Protein AF-A0A519QV94-F1 (afdb_monomer_lite)

Sequence (63 aa):
MIENGVLEFQGSGGNHTITFKNDGYTYTVTINELGTLDTPDATLEVSKQEKTLLTEDGKITRN

Secondary structure (DSSP, 8-state):
----PEEEE-STTS-EEEEEEETTEEEEEEE-TT--TTS-SEEEEEEETTEEEEEEEE-PPP-

pLDDT: mean 86.72, std 9.28, range [58.41, 97.06]

Structure (mmCIF, N/CA/C/O backbone):
data_AF-A0A519QV94-F1
#
_entry.id   AF-A0A519QV94-F1
#
loop_
_atom_site.group_PDB
_atom_site.id
_atom_site.type_symbol
_atom_site.label_atom_id
_atom_site.label_alt_id
_atom_site.label_comp_id
_atom_site.label_asym_id
_atom_site.label_entity_id
_atom_site.label_seq_id
_atom_site.pdbx_PDB_ins_code
_atom_site.Cartn_x
_atom_site.Cartn_y
_atom_site.Cartn_z
_atom_site.occupancy
_atom_site.B_iso_or_equiv
_atom_site.auth_seq_id
_atom_site.auth_comp_id
_atom_site.auth_asym_id
_atom_site.auth_atom_id
_atom_site.pdbx_PDB_model_num
ATOM 1 N N . MET A 1 1 ? -12.641 -14.510 4.112 1.00 58.41 1 MET A N 1
ATOM 2 C CA . MET A 1 1 ? -11.904 -14.234 2.864 1.00 58.41 1 MET A CA 1
ATOM 3 C C . MET A 1 1 ? -12.075 -12.767 2.538 1.00 58.41 1 MET A C 1
ATOM 5 O O . MET A 1 1 ? -13.095 -12.203 2.912 1.00 58.41 1 MET A O 1
ATOM 9 N N . ILE A 1 2 ? -11.068 -12.150 1.929 1.00 69.12 2 ILE A N 1
ATOM 10 C CA . ILE A 1 2 ? -11.178 -10.800 1.382 1.00 69.12 2 ILE A CA 1
ATOM 11 C C . ILE A 1 2 ? -11.364 -10.984 -0.125 1.00 69.12 2 ILE A C 1
ATOM 13 O O . ILE A 1 2 ? -10.530 -11.615 -0.767 1.00 69.12 2 ILE A O 1
ATOM 17 N N . GLU A 1 3 ? -12.480 -10.505 -0.665 1.00 74.56 3 GLU A N 1
ATOM 18 C CA . GLU A 1 3 ? -12.897 -10.746 -2.051 1.00 74.56 3 GLU A CA 1
ATOM 19 C C . GLU A 1 3 ? -13.313 -9.428 -2.719 1.00 74.56 3 GLU A C 1
ATOM 21 O O . GLU A 1 3 ? -13.545 -8.431 -2.035 1.00 74.56 3 GLU A O 1
ATOM 26 N N . ASN A 1 4 ? -13.422 -9.427 -4.052 1.00 80.25 4 ASN A N 1
ATOM 27 C CA . ASN A 1 4 ? -13.884 -8.284 -4.856 1.00 80.25 4 ASN A CA 1
ATOM 28 C C . ASN A 1 4 ? -13.032 -7.011 -4.709 1.00 80.25 4 ASN A C 1
ATOM 30 O O . ASN A 1 4 ? -13.561 -5.907 -4.580 1.00 80.25 4 ASN A O 1
ATOM 34 N N . GLY A 1 5 ? -11.706 -7.165 -4.724 1.00 81.94 5 GLY A N 1
ATOM 35 C CA . GLY A 1 5 ? -10.796 -6.022 -4.753 1.00 81.94 5 GLY A CA 1
ATOM 36 C C . GLY A 1 5 ? -11.003 -5.159 -6.000 1.00 81.94 5 GLY A C 1
ATOM 37 O O . GLY A 1 5 ? -11.211 -5.681 -7.096 1.00 81.94 5 GLY A O 1
ATOM 38 N N . VAL A 1 6 ? -10.930 -3.842 -5.830 1.00 89.19 6 VAL A N 1
ATOM 39 C CA . VAL A 1 6 ? -10.929 -2.871 -6.930 1.00 89.19 6 VAL A CA 1
ATOM 40 C C . VAL A 1 6 ? -9.482 -2.523 -7.258 1.00 89.19 6 VAL A C 1
ATOM 42 O O . VAL A 1 6 ? -8.732 -2.130 -6.368 1.00 89.19 6 VAL A O 1
ATOM 45 N N . LEU A 1 7 ? -9.097 -2.697 -8.522 1.00 88.12 7 LEU A N 1
ATOM 46 C CA . LEU A 1 7 ? -7.770 -2.364 -9.037 1.00 88.12 7 LEU A CA 1
ATOM 47 C C . LEU A 1 7 ? -7.792 -0.977 -9.683 1.00 88.12 7 LEU A C 1
ATOM 49 O O . LEU A 1 7 ? -8.574 -0.735 -10.603 1.00 88.12 7 LEU A O 1
ATOM 53 N N . GLU A 1 8 ? -6.893 -0.103 -9.244 1.00 88.38 8 GLU A N 1
ATOM 54 C CA . GLU A 1 8 ? -6.716 1.249 -9.770 1.00 88.38 8 GLU A CA 1
ATOM 55 C C . GLU A 1 8 ? -5.254 1.474 -10.170 1.00 88.38 8 GLU A C 1
ATOM 57 O O . GLU A 1 8 ? -4.333 1.268 -9.381 1.00 88.38 8 GLU A O 1
ATOM 62 N N . PHE A 1 9 ? -5.022 1.902 -11.411 1.00 82.69 9 PHE A N 1
ATOM 63 C CA . PHE A 1 9 ? -3.677 2.170 -11.923 1.00 82.69 9 PHE A CA 1
ATOM 64 C C . PHE A 1 9 ? -3.279 3.627 -11.677 1.00 82.69 9 PHE A C 1
ATOM 66 O O . PHE A 1 9 ? -4.018 4.546 -12.033 1.00 82.69 9 PHE A O 1
ATOM 73 N N . GLN A 1 10 ? -2.079 3.854 -11.138 1.00 79.00 10 GLN A N 1
ATOM 74 C CA . GLN A 1 10 ? -1.550 5.193 -10.849 1.00 79.00 10 GLN A CA 1
ATOM 75 C C . GLN A 1 10 ? -0.764 5.762 -12.044 1.00 79.00 10 GLN A C 1
ATOM 77 O O . GLN A 1 10 ? 0.388 6.177 -11.935 1.00 79.00 10 GLN A O 1
ATOM 82 N N . GLY A 1 11 ? -1.401 5.775 -13.218 1.00 72.00 11 GLY A N 1
ATOM 83 C CA . GLY A 1 11 ? -0.790 6.199 -14.482 1.00 72.00 11 GLY A CA 1
ATOM 84 C C . GLY A 1 11 ? -0.144 5.052 -15.268 1.00 72.00 11 GLY A C 1
ATOM 85 O O . GLY A 1 11 ? -0.373 3.877 -14.994 1.00 72.00 11 GLY A O 1
ATOM 86 N N . SER A 1 12 ? 0.651 5.385 -16.290 1.00 69.19 12 SER A N 1
ATOM 87 C CA . SER A 1 12 ? 1.254 4.400 -17.209 1.00 69.19 12 SER A CA 1
ATOM 88 C C . SER A 1 12 ? 2.529 3.737 -16.680 1.00 69.19 12 SER A C 1
ATOM 90 O O . SER A 1 12 ? 3.065 2.844 -17.330 1.00 69.19 12 SER A O 1
ATOM 92 N N . GLY A 1 13 ? 3.027 4.182 -15.524 1.00 67.38 13 GLY A N 1
ATOM 93 C CA . GLY A 1 13 ? 4.310 3.760 -14.965 1.00 67.38 13 GLY A CA 1
ATOM 94 C C . GLY A 1 13 ? 4.326 2.359 -14.349 1.00 67.38 13 GLY A C 1
ATOM 95 O O . GLY A 1 13 ? 5.396 1.837 -14.082 1.00 67.38 13 GLY A O 1
ATOM 96 N N . GLY A 1 14 ? 3.168 1.733 -14.135 1.00 74.88 14 GLY A N 1
ATOM 97 C CA . GLY A 1 14 ? 3.074 0.375 -13.584 1.00 74.88 14 GLY A CA 1
ATOM 98 C C . GLY A 1 14 ? 2.730 0.316 -12.096 1.00 74.88 14 GLY A C 1
ATOM 99 O O . GLY A 1 14 ? 2.220 -0.709 -11.647 1.00 74.88 14 GLY A O 1
ATOM 100 N N . ASN A 1 15 ? 2.886 1.413 -11.349 1.00 86.25 15 ASN A N 1
ATOM 101 C CA . ASN A 1 15 ? 2.348 1.492 -9.991 1.00 86.25 15 ASN A CA 1
ATOM 102 C C . ASN A 1 15 ? 0.822 1.364 -10.022 1.00 86.25 15 ASN A C 1
ATOM 104 O O . ASN A 1 15 ? 0.137 1.986 -10.841 1.00 86.25 15 ASN A O 1
ATOM 108 N N . HIS A 1 16 ? 0.285 0.560 -9.119 1.00 89.94 16 HIS A N 1
ATOM 109 C CA . HIS A 1 16 ? -1.148 0.338 -9.014 1.00 89.94 16 HIS A CA 1
ATOM 110 C C . HIS A 1 16 ? -1.536 -0.002 -7.583 1.00 89.94 16 HIS A C 1
ATOM 112 O O . HIS A 1 16 ? -0.718 -0.442 -6.777 1.00 89.94 16 HIS A O 1
ATOM 118 N N . THR A 1 17 ? -2.805 0.215 -7.277 1.00 92.88 17 THR A N 1
ATOM 119 C CA . THR A 1 17 ? -3.383 -0.019 -5.965 1.00 92.88 17 THR A CA 1
ATOM 120 C C . THR A 1 17 ? -4.523 -1.014 -6.090 1.00 92.88 17 THR A C 1
ATOM 122 O O . THR A 1 17 ? -5.324 -0.944 -7.020 1.00 92.88 17 THR A O 1
ATOM 125 N N . ILE A 1 18 ? -4.601 -1.946 -5.149 1.00 92.06 18 ILE A N 1
ATOM 126 C CA . ILE A 1 18 ? -5.711 -2.881 -5.017 1.00 92.06 18 ILE A CA 1
ATOM 127 C C . ILE A 1 18 ? -6.374 -2.612 -3.675 1.00 92.06 18 ILE A C 1
ATOM 129 O O . ILE A 1 18 ? -5.750 -2.766 -2.623 1.00 92.06 18 ILE A O 1
ATOM 133 N N . THR A 1 19 ? -7.643 -2.224 -3.709 1.00 93.88 19 THR A N 1
ATOM 134 C CA . THR A 1 19 ? -8.410 -1.922 -2.503 1.00 93.88 19 THR A CA 1
ATOM 135 C C . THR A 1 19 ? -9.477 -2.969 -2.263 1.00 93.88 19 THR A C 1
ATOM 137 O O . THR A 1 19 ? -10.331 -3.219 -3.111 1.00 93.88 19 THR A O 1
ATOM 140 N N . PHE A 1 20 ? -9.486 -3.528 -1.059 1.00 93.00 20 PHE A N 1
ATOM 141 C CA . PHE A 1 20 ? -10.517 -4.439 -0.595 1.00 93.00 20 PHE A CA 1
ATOM 142 C C . PHE A 1 20 ? -11.269 -3.839 0.588 1.00 93.00 20 PHE A C 1
ATOM 144 O O . PHE A 1 20 ? -10.677 -3.173 1.437 1.00 93.00 20 PHE A O 1
ATOM 151 N N . LYS A 1 21 ? -12.572 -4.108 0.681 1.00 91.31 21 LYS A N 1
ATOM 152 C CA . LYS A 1 21 ? -13.405 -3.658 1.802 1.00 91.31 21 LYS A CA 1
ATOM 153 C C . LYS A 1 21 ? -14.101 -4.849 2.438 1.00 91.31 21 LYS A C 1
ATOM 155 O O . LYS A 1 21 ? -14.769 -5.610 1.745 1.00 91.31 21 LYS A O 1
ATOM 160 N N . ASN A 1 22 ? -13.946 -5.010 3.748 1.00 89.69 22 ASN A N 1
ATOM 161 C CA . ASN A 1 22 ? -14.574 -6.093 4.499 1.00 89.69 22 ASN A CA 1
ATOM 162 C C . ASN A 1 22 ? -14.858 -5.655 5.941 1.00 89.69 22 ASN A C 1
ATOM 164 O O . ASN A 1 22 ? -13.960 -5.161 6.611 1.00 89.69 22 ASN A O 1
ATOM 168 N N . ASP A 1 23 ? -16.092 -5.832 6.416 1.00 89.38 23 ASP A N 1
ATOM 169 C CA . ASP A 1 23 ? -16.510 -5.538 7.802 1.00 89.38 23 ASP A CA 1
ATOM 170 C C . ASP A 1 23 ? -16.083 -4.142 8.332 1.00 89.38 23 ASP A C 1
ATOM 172 O O . ASP A 1 23 ? -15.605 -3.956 9.456 1.00 89.38 23 ASP A O 1
ATOM 176 N N . GLY A 1 24 ? -16.195 -3.125 7.469 1.00 90.00 24 GLY A N 1
ATOM 177 C CA . GLY A 1 24 ? -15.798 -1.744 7.770 1.00 90.00 24 GLY A CA 1
ATOM 178 C C . GLY A 1 24 ? -14.288 -1.477 7.749 1.00 90.00 24 GLY A C 1
ATOM 179 O O . GLY A 1 24 ? -13.882 -0.330 7.934 1.00 90.00 24 GLY A O 1
ATOM 180 N N . TYR A 1 25 ? -13.464 -2.496 7.502 1.00 94.38 25 TYR A N 1
ATOM 181 C CA . TYR A 1 25 ? -12.044 -2.344 7.208 1.00 94.38 25 TYR A CA 1
ATOM 182 C C . TYR A 1 25 ? -11.831 -2.077 5.721 1.00 94.38 25 TYR A C 1
ATOM 184 O O . TYR A 1 25 ? -12.501 -2.661 4.865 1.00 94.38 25 TYR A O 1
ATOM 192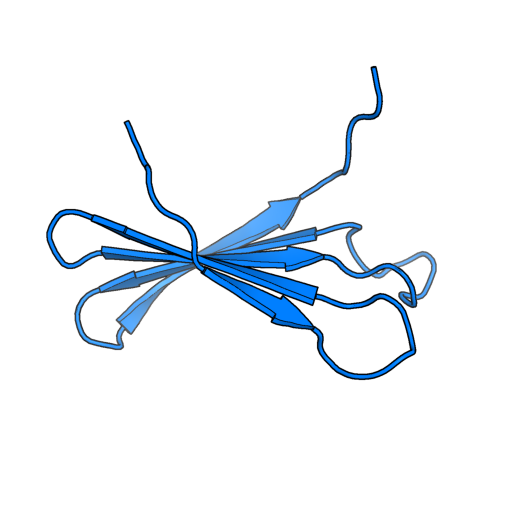 N N . THR A 1 26 ? -10.868 -1.212 5.427 1.00 95.00 26 THR A N 1
ATOM 193 C CA . THR A 1 26 ? -10.328 -0.994 4.088 1.00 95.00 26 THR A CA 1
ATOM 194 C C . THR A 1 26 ? -8.886 -1.472 4.081 1.00 95.00 26 THR A C 1
ATOM 196 O O . THR A 1 26 ? -8.100 -1.088 4.944 1.00 95.00 26 THR A O 1
ATOM 199 N N . TYR A 1 27 ? -8.564 -2.330 3.122 1.00 94.62 27 TYR A N 1
ATOM 200 C CA . TYR A 1 27 ? -7.228 -2.858 2.886 1.00 94.62 27 TYR A CA 1
ATOM 201 C C . TYR A 1 27 ? -6.742 -2.283 1.569 1.00 94.62 27 TYR A C 1
ATOM 203 O O . TYR A 1 27 ? -7.358 -2.538 0.535 1.00 94.62 27 TYR A O 1
ATOM 211 N N . THR A 1 28 ? -5.659 -1.528 1.608 1.00 94.69 28 THR A N 1
ATOM 212 C CA . THR A 1 28 ? -5.072 -0.889 0.435 1.00 94.69 28 THR A CA 1
ATOM 213 C C . THR A 1 28 ? -3.698 -1.493 0.215 1.00 94.69 28 THR A C 1
ATOM 215 O O . THR A 1 28 ? -2.800 -1.310 1.031 1.00 94.69 28 THR A O 1
ATOM 218 N N . VAL A 1 29 ? -3.547 -2.246 -0.872 1.00 93.50 29 VAL A N 1
ATOM 219 C CA . VAL A 1 29 ? -2.261 -2.793 -1.305 1.00 93.50 29 VAL A CA 1
ATOM 220 C C . VAL A 1 29 ? -1.741 -1.913 -2.425 1.00 93.50 29 VAL A C 1
ATOM 222 O O . VAL A 1 29 ? -2.333 -1.883 -3.500 1.00 93.50 2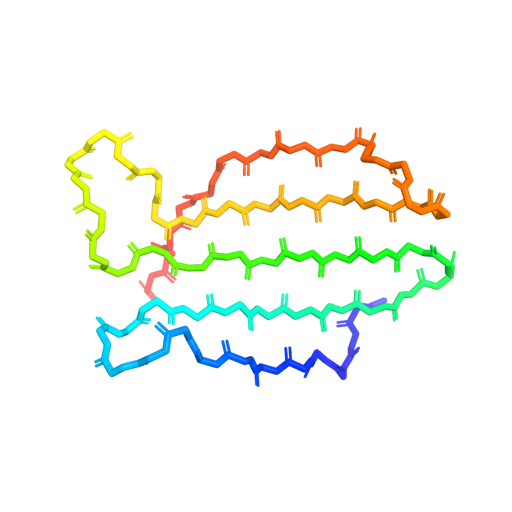9 VAL A O 1
ATOM 225 N N . THR A 1 30 ? -0.645 -1.208 -2.187 1.00 92.75 30 THR A N 1
ATO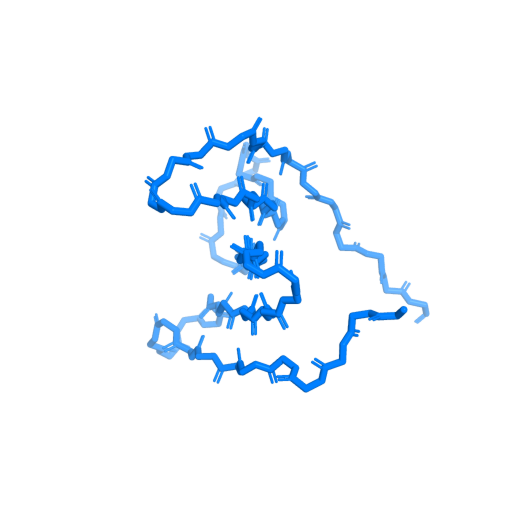M 226 C CA . THR A 1 30 ? 0.044 -0.429 -3.219 1.00 92.75 30 THR A CA 1
ATOM 227 C C . THR A 1 30 ? 1.227 -1.229 -3.726 1.00 92.75 30 THR A C 1
ATOM 229 O O . THR A 1 30 ? 2.042 -1.678 -2.929 1.00 92.75 30 THR A O 1
ATOM 232 N N . ILE A 1 31 ? 1.308 -1.411 -5.039 1.00 90.88 31 ILE A N 1
ATOM 233 C CA . ILE A 1 31 ? 2.412 -2.077 -5.723 1.00 90.88 31 ILE A CA 1
ATOM 234 C C . ILE A 1 31 ? 3.324 -1.011 -6.334 1.00 90.88 31 ILE A C 1
ATOM 236 O O . ILE A 1 31 ? 2.867 -0.169 -7.114 1.00 90.88 31 ILE A O 1
ATOM 240 N N . ASN A 1 32 ? 4.608 -1.061 -5.980 1.00 87.69 32 ASN A N 1
ATOM 241 C CA . ASN A 1 32 ? 5.623 -0.085 -6.366 1.00 87.69 32 ASN A CA 1
ATOM 242 C C . ASN A 1 32 ? 6.554 -0.680 -7.439 1.00 87.69 32 ASN A C 1
ATOM 244 O O . ASN A 1 32 ? 7.648 -1.146 -7.139 1.00 87.69 32 ASN A O 1
ATOM 248 N N . GLU A 1 33 ? 6.141 -0.657 -8.709 1.00 80.19 33 GLU A N 1
ATOM 249 C CA . GLU A 1 33 ? 6.963 -1.151 -9.835 1.00 80.19 33 GLU A CA 1
ATOM 250 C C . GLU A 1 33 ? 8.100 -0.175 -10.204 1.00 80.19 33 GLU A C 1
ATOM 252 O O . GLU A 1 33 ? 9.112 -0.581 -10.770 1.00 80.19 33 GLU A O 1
ATOM 257 N N . LEU A 1 34 ? 7.957 1.117 -9.879 1.00 76.19 34 LEU A N 1
ATOM 258 C CA . LEU A 1 34 ? 8.940 2.170 -10.192 1.00 76.19 34 LEU A CA 1
ATOM 259 C C . LEU A 1 34 ? 9.728 2.681 -8.975 1.00 76.19 34 LEU A C 1
ATOM 261 O O . LEU A 1 34 ? 10.231 3.807 -8.987 1.00 76.19 34 LEU A O 1
ATOM 265 N N . GLY A 1 35 ? 9.800 1.889 -7.907 1.00 72.62 35 GLY A N 1
ATOM 266 C CA . GLY A 1 35 ? 10.531 2.245 -6.692 1.00 72.62 35 GLY A CA 1
ATOM 267 C C . GLY A 1 35 ? 12.054 2.320 -6.872 1.00 72.62 35 GLY A C 1
ATOM 268 O O . GLY A 1 35 ? 12.626 1.805 -7.833 1.00 72.62 35 GLY A O 1
ATOM 269 N N . THR A 1 36 ? 12.734 2.961 -5.920 1.00 76.69 36 THR A N 1
ATOM 270 C CA . THR A 1 36 ? 14.191 2.819 -5.742 1.00 76.69 36 THR A CA 1
ATOM 271 C C . THR A 1 36 ? 14.511 1.499 -5.031 1.00 76.69 36 THR A C 1
ATOM 273 O O . THR A 1 36 ? 13.606 0.831 -4.544 1.00 76.69 36 THR A O 1
ATOM 276 N N . LEU A 1 37 ? 15.794 1.125 -4.913 1.00 73.31 37 LEU A N 1
ATOM 277 C CA . LEU A 1 37 ? 16.210 -0.097 -4.198 1.00 73.31 37 LEU A CA 1
ATOM 278 C C . LEU A 1 37 ? 15.689 -0.161 -2.748 1.00 73.31 37 LEU A C 1
ATOM 280 O O . LEU A 1 37 ? 15.463 -1.247 -2.225 1.00 73.31 37 LEU A O 1
ATOM 284 N N . ASP A 1 38 ? 15.491 1.001 -2.125 1.00 80.69 38 ASP A N 1
ATOM 285 C CA . ASP A 1 38 ? 15.005 1.131 -0.748 1.00 80.69 38 ASP A CA 1
ATOM 286 C C . ASP A 1 38 ? 13.470 1.201 -0.661 1.00 80.69 38 ASP A C 1
ATOM 288 O O . ASP A 1 38 ? 12.914 1.265 0.433 1.00 80.69 38 ASP A O 1
ATOM 292 N N . THR A 1 39 ? 12.771 1.229 -1.801 1.00 84.12 39 THR A N 1
ATOM 293 C CA . THR A 1 39 ? 11.307 1.214 -1.839 1.00 84.12 39 THR A CA 1
ATOM 294 C C . THR A 1 39 ? 10.826 -0.233 -1.735 1.00 84.12 39 THR A C 1
ATOM 296 O O . THR A 1 39 ? 11.266 -1.066 -2.529 1.00 84.12 39 THR A O 1
ATOM 299 N N . PRO A 1 40 ? 9.919 -0.559 -0.802 1.00 88.62 40 PRO A N 1
ATOM 300 C CA . PRO A 1 40 ? 9.364 -1.902 -0.721 1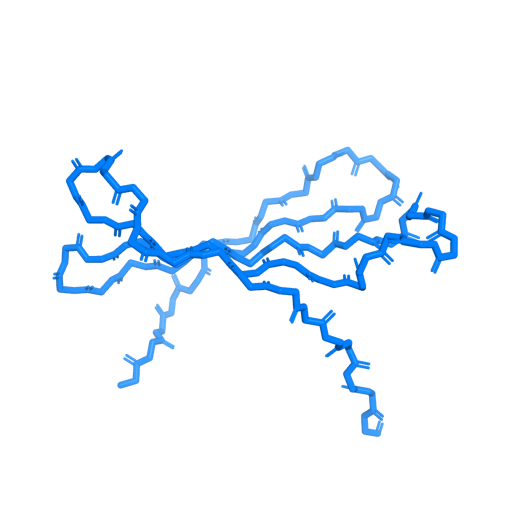.00 88.62 40 PRO A CA 1
ATOM 301 C C . PRO A 1 40 ? 8.547 -2.212 -1.981 1.00 88.62 40 PRO A C 1
ATOM 303 O O . PRO A 1 40 ? 7.830 -1.344 -2.485 1.00 88.62 40 PRO A O 1
ATOM 306 N N . ASP A 1 41 ? 8.615 -3.455 -2.470 1.00 91.12 41 ASP A N 1
ATOM 307 C CA . ASP A 1 41 ? 7.884 -3.884 -3.676 1.00 91.12 41 ASP A CA 1
ATOM 308 C C . ASP A 1 41 ? 6.377 -3.600 -3.560 1.00 91.12 41 ASP A C 1
ATOM 310 O O . ASP A 1 41 ? 5.696 -3.312 -4.546 1.00 91.12 41 ASP A O 1
ATOM 314 N N . ALA A 1 42 ? 5.850 -3.701 -2.338 1.00 92.25 42 ALA A N 1
ATOM 315 C CA . ALA A 1 42 ? 4.476 -3.381 -2.017 1.00 92.25 42 ALA A CA 1
ATOM 316 C C . ALA A 1 42 ? 4.356 -2.751 -0.626 1.00 92.25 42 ALA A C 1
ATOM 318 O O . ALA A 1 42 ? 5.204 -2.956 0.235 1.00 92.25 42 ALA A O 1
ATOM 319 N N . THR A 1 43 ? 3.253 -2.058 -0.374 1.00 94.44 43 THR A N 1
ATOM 320 C CA . THR A 1 43 ? 2.870 -1.598 0.965 1.00 94.44 43 THR A CA 1
ATOM 321 C C . THR A 1 43 ? 1.426 -1.993 1.226 1.00 94.44 43 THR A C 1
ATOM 323 O O . THR A 1 43 ? 0.561 -1.797 0.370 1.00 94.44 43 THR A O 1
ATOM 326 N N . LEU A 1 44 ? 1.159 -2.549 2.406 1.00 94.88 44 LEU A N 1
ATOM 327 C CA . LEU A 1 44 ? -0.187 -2.819 2.894 1.00 94.88 44 LEU A CA 1
ATOM 328 C C . LEU A 1 44 ? -0.571 -1.758 3.921 1.00 94.88 44 LEU A C 1
ATOM 330 O O . LEU A 1 44 ? 0.058 -1.652 4.968 1.00 94.88 44 LEU A O 1
ATOM 334 N N . GLU A 1 45 ? -1.659 -1.043 3.661 1.00 96.94 45 GLU A N 1
ATOM 335 C CA . GLU A 1 45 ? -2.334 -0.213 4.653 1.00 96.94 45 GLU A CA 1
ATOM 336 C C . GLU A 1 45 ? -3.677 -0.839 5.041 1.00 96.94 45 GLU A C 1
ATOM 338 O O . GLU A 1 45 ? -4.459 -1.251 4.180 1.00 96.94 45 GLU A O 1
ATOM 343 N N . VAL A 1 46 ? -3.966 -0.890 6.342 1.00 96.38 46 VAL A N 1
ATOM 344 C CA . VAL A 1 46 ? -5.281 -1.281 6.862 1.00 96.38 46 VAL A CA 1
ATOM 345 C C . VAL A 1 46 ? -5.869 -0.120 7.638 1.00 96.38 46 VAL A C 1
ATOM 347 O O . VAL A 1 46 ? -5.272 0.350 8.607 1.00 96.38 46 VAL A O 1
ATOM 350 N N . SER A 1 47 ? -7.067 0.310 7.261 1.00 96.88 47 SER A N 1
ATOM 351 C CA . SER A 1 47 ? -7.785 1.391 7.930 1.00 96.88 47 SER A CA 1
ATOM 352 C C . SER A 1 47 ? -9.216 0.998 8.293 1.00 96.88 47 SER A C 1
ATOM 354 O O . SER A 1 47 ? -9.815 0.098 7.701 1.00 96.88 47 SER A O 1
ATOM 356 N N . LYS A 1 48 ? -9.779 1.663 9.304 1.00 95.75 48 LYS A N 1
ATOM 357 C CA . LYS A 1 48 ? -11.189 1.546 9.700 1.00 95.75 48 LYS A CA 1
ATOM 358 C C . LYS A 1 48 ? -11.704 2.921 10.086 1.00 95.75 48 LYS A C 1
ATOM 360 O O . LYS A 1 48 ? -11.080 3.584 10.908 1.00 95.75 48 LYS A O 1
ATOM 365 N N . GLN A 1 49 ? -12.837 3.331 9.512 1.00 90.81 49 GLN A N 1
ATOM 366 C CA . GLN A 1 49 ? -13.409 4.671 9.733 1.00 90.81 49 GLN A CA 1
ATOM 367 C C . GLN A 1 49 ? -12.359 5.783 9.539 1.00 90.81 49 GLN A C 1
ATOM 369 O O . GLN A 1 49 ? -12.178 6.626 10.410 1.00 90.81 49 GLN A O 1
ATOM 374 N N . GLU A 1 50 ? -11.613 5.718 8.430 1.00 85.00 50 GLU A N 1
ATOM 375 C CA . GLU A 1 50 ? -10.558 6.684 8.057 1.00 85.00 50 GLU A CA 1
ATOM 376 C C . GLU A 1 50 ? -9.344 6.739 9.001 1.00 85.00 50 GLU A C 1
ATOM 378 O O . GLU A 1 50 ? -8.413 7.507 8.776 1.00 85.00 50 GLU A O 1
ATOM 383 N N . LYS A 1 51 ? -9.293 5.885 10.029 1.00 95.12 51 LYS A N 1
ATOM 384 C CA . LYS A 1 51 ? -8.122 5.731 10.887 1.00 95.12 51 LYS A CA 1
ATOM 385 C C . LYS A 1 51 ? -7.249 4.584 10.396 1.00 95.12 51 LYS A C 1
ATOM 387 O O . LYS A 1 51 ? -7.700 3.436 10.377 1.00 95.12 51 LYS A O 1
ATOM 392 N N . THR A 1 52 ? -5.991 4.875 10.076 1.00 96.56 52 THR A N 1
ATOM 393 C CA . THR A 1 52 ? -4.974 3.852 9.807 1.00 96.56 52 THR A CA 1
ATOM 394 C C . THR A 1 52 ? -4.688 3.054 11.076 1.00 96.56 52 THR A C 1
ATOM 396 O O . THR A 1 52 ? -4.438 3.610 12.148 1.00 96.56 52 THR A O 1
ATOM 399 N N . LEU A 1 53 ? -4.778 1.735 10.955 1.00 97.06 53 LEU A N 1
ATOM 400 C CA . LEU A 1 53 ? -4.521 0.765 12.016 1.00 97.06 53 LEU A CA 1
ATOM 401 C C . LEU A 1 53 ? -3.179 0.056 11.820 1.00 97.06 53 LEU A C 1
ATOM 403 O O . LEU A 1 53 ? -2.566 -0.340 12.807 1.00 97.06 53 LEU A O 1
ATOM 407 N N . LEU A 1 54 ? -2.754 -0.118 10.565 1.00 96.50 54 LEU A N 1
ATOM 408 C CA . LEU A 1 54 ? -1.532 -0.821 10.189 1.00 96.50 54 LEU A CA 1
ATOM 409 C C . LEU A 1 54 ? -0.971 -0.244 8.889 1.00 96.50 54 LEU A C 1
ATOM 411 O O . LEU A 1 54 ? -1.737 0.030 7.963 1.00 96.50 54 LEU A O 1
ATOM 415 N N . THR A 1 55 ? 0.354 -0.158 8.820 1.00 96.88 55 THR A N 1
ATOM 416 C CA . THR A 1 55 ? 1.111 0.055 7.588 1.00 96.88 55 THR A CA 1
ATOM 417 C C . THR A 1 55 ? 2.313 -0.873 7.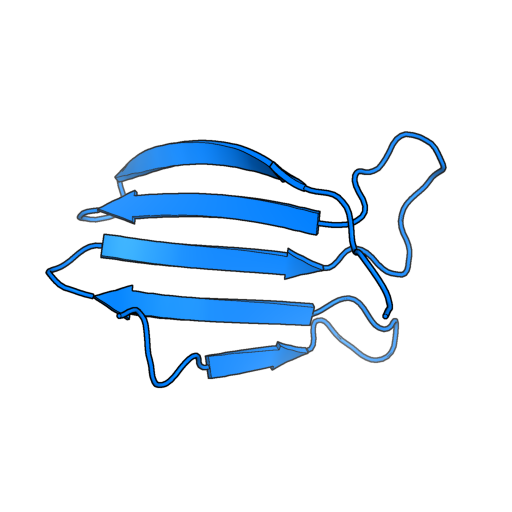628 1.00 96.88 55 THR A C 1
ATOM 419 O O . THR A 1 55 ? 3.095 -0.793 8.570 1.00 96.88 55 THR A O 1
ATOM 422 N N . GLU A 1 56 ? 2.441 -1.756 6.644 1.00 96.44 56 GLU A N 1
ATOM 423 C CA . GLU A 1 56 ? 3.526 -2.737 6.578 1.00 96.44 56 GLU A CA 1
ATOM 424 C C . GLU A 1 56 ? 4.108 -2.817 5.173 1.00 96.44 56 GLU A C 1
ATOM 426 O O . GLU A 1 56 ? 3.385 -2.759 4.172 1.00 96.44 56 GLU A O 1
ATOM 431 N N . ASP A 1 57 ? 5.419 -3.017 5.122 1.00 95.38 57 ASP A N 1
ATOM 432 C CA . ASP A 1 57 ? 6.148 -3.247 3.887 1.00 95.38 57 ASP A CA 1
ATOM 433 C C . ASP A 1 57 ? 5.971 -4.697 3.428 1.00 95.38 57 ASP A C 1
ATOM 435 O O . ASP A 1 57 ? 5.992 -5.650 4.210 1.00 95.38 57 ASP A O 1
ATOM 439 N N . GLY A 1 58 ? 5.790 -4.868 2.125 1.00 90.81 58 GLY A N 1
ATOM 440 C CA . GLY A 1 58 ? 5.535 -6.141 1.476 1.00 90.81 58 GLY A CA 1
ATOM 441 C C . GLY A 1 58 ? 6.558 -6.450 0.392 1.00 90.81 58 GLY A C 1
ATOM 442 O O . GLY A 1 58 ? 7.180 -5.564 -0.194 1.00 90.81 58 GLY A O 1
ATOM 443 N N . LYS A 1 59 ? 6.695 -7.744 0.099 1.00 89.81 59 LYS A N 1
ATOM 444 C CA . LYS A 1 59 ? 7.523 -8.262 -0.991 1.00 89.81 59 LYS A CA 1
ATOM 445 C C . LYS A 1 59 ? 6.664 -9.025 -1.990 1.00 89.81 59 LYS A C 1
ATOM 447 O O . LYS A 1 59 ? 5.819 -9.828 -1.587 1.00 89.81 59 LYS A O 1
ATOM 452 N N . ILE A 1 60 ? 6.905 -8.834 -3.284 1.00 85.69 60 ILE A N 1
ATOM 453 C CA . ILE A 1 60 ? 6.187 -9.577 -4.324 1.00 85.69 60 ILE A CA 1
ATOM 454 C C . ILE A 1 60 ? 6.858 -10.937 -4.513 1.00 85.69 60 ILE A C 1
ATOM 456 O O . ILE A 1 60 ? 8.049 -11.033 -4.805 1.00 85.69 60 ILE A O 1
ATOM 460 N N . THR A 1 61 ? 6.078 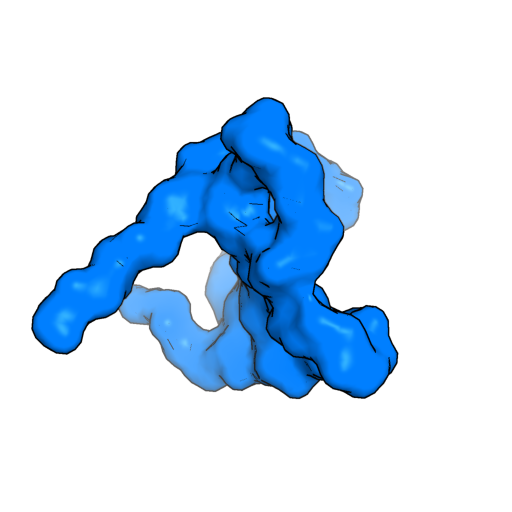-12.011 -4.376 1.00 83.56 61 THR A N 1
ATOM 461 C CA . THR A 1 61 ? 6.535 -13.370 -4.696 1.00 83.56 61 THR A CA 1
ATOM 462 C C . THR A 1 61 ? 5.927 -13.787 -6.029 1.00 83.56 61 THR A C 1
ATOM 464 O O . THR A 1 61 ? 4.706 -13.810 -6.174 1.00 83.56 61 THR A O 1
ATOM 467 N N . ARG A 1 62 ? 6.776 -14.086 -7.016 1.00 79.62 62 ARG A N 1
ATOM 468 C CA . ARG A 1 62 ? 6.373 -14.647 -8.313 1.00 79.62 62 ARG A CA 1
ATOM 469 C C . ARG A 1 62 ? 6.604 -16.162 -8.252 1.00 79.62 62 ARG A C 1
ATOM 471 O O . ARG A 1 62 ? 7.722 -16.572 -7.945 1.00 79.62 62 ARG A O 1
ATOM 478 N N . ASN A 1 63 ? 5.547 -16.950 -8.462 1.00 66.25 63 ASN A N 1
ATOM 479 C CA . ASN A 1 63 ? 5.617 -18.417 -8.560 1.00 66.25 63 ASN A CA 1
ATOM 480 C C . ASN A 1 63 ? 6.132 -18.863 -9.929 1.00 66.25 63 ASN A C 1
ATOM 482 O O . ASN A 1 63 ? 5.856 -18.138 -10.913 1.00 66.25 63 ASN A O 1
#

Radius of gyration: 12.3 Å; chains: 1; bounding box: 33×25×29 Å

Foldseek 3Di:
DFDDWDKADPPPQPWIWTWTDDPQKIWIKIACPPDDPPAARIWIWIDGPPHTPDIDGDHDDDD